Protein AF-A0A846AP17-F1 (afdb_monomer_lite)

Radius of gyration: 17.3 Å; chains: 1; bounding box: 32×33×46 Å

Secondary structure (DSSP, 8-state):
----SEEEEEEEEE-TTSPEEEEEEEEEEE-THHHHHHHHTS-------HHHHHHHGGG-SGGGGGG---PPP-PPP---HHHHHHHTPPPP-

Structure (mmCIF, N/CA/C/O backbone):
data_AF-A0A846AP17-F1
#
_entry.id   AF-A0A846AP17-F1
#
loop_
_atom_site.group_PDB
_atom_site.id
_atom_site.type_symbol
_atom_site.label_atom_id
_atom_site.label_alt_id
_atom_site.label_comp_id
_atom_site.label_asym_id
_atom_site.label_entity_id
_atom_site.label_seq_id
_atom_site.pdbx_PDB_ins_code
_atom_site.Cartn_x
_atom_site.Cartn_y
_atom_site.Cartn_z
_atom_site.occupancy
_atom_site.B_iso_or_equiv
_atom_site.auth_seq_id
_atom_site.auth_comp_id
_atom_site.auth_asym_id
_atom_site.auth_atom_id
_atom_site.pdbx_PDB_model_num
ATOM 1 N N . MET A 1 1 ? -4.059 12.104 26.294 1.00 46.19 1 MET A N 1
ATOM 2 C CA . MET A 1 1 ? -3.453 11.248 25.241 1.00 46.19 1 MET A CA 1
ATOM 3 C C . MET A 1 1 ? -4.545 10.461 24.529 1.00 46.19 1 MET A C 1
ATOM 5 O O . MET A 1 1 ? -5.272 9.737 25.199 1.00 46.19 1 MET A O 1
ATOM 9 N N . LYS A 1 2 ? -4.694 10.596 23.202 1.00 55.03 2 LYS A N 1
ATOM 10 C CA . LYS A 1 2 ? -5.670 9.797 22.436 1.00 55.03 2 LYS A CA 1
ATOM 11 C C . LYS A 1 2 ? -5.287 8.306 22.517 1.00 55.03 2 LYS A C 1
ATOM 13 O O . LYS A 1 2 ? -4.198 7.916 22.096 1.00 55.03 2 LYS A O 1
ATOM 18 N N . ARG A 1 3 ? -6.171 7.486 23.101 1.00 70.94 3 ARG A N 1
ATOM 19 C CA . ARG A 1 3 ? -5.986 6.056 23.439 1.00 70.94 3 ARG A CA 1
ATOM 20 C C . ARG A 1 3 ? -6.145 5.091 22.247 1.00 70.94 3 ARG A C 1
ATOM 22 O O . ARG A 1 3 ? -6.396 3.914 22.455 1.00 70.94 3 ARG A O 1
ATOM 29 N N . SER A 1 4 ? -6.011 5.555 21.005 1.00 84.88 4 SER A N 1
ATOM 30 C CA . SER A 1 4 ? -6.233 4.691 19.835 1.00 84.88 4 SER A CA 1
ATOM 31 C C . SER A 1 4 ? -5.110 3.657 19.663 1.00 84.88 4 SER A C 1
ATOM 33 O O . SER A 1 4 ? -3.926 3.987 19.816 1.00 84.88 4 SER A O 1
ATOM 35 N N . SER A 1 5 ? -5.470 2.417 19.328 1.00 92.00 5 SER A N 1
ATOM 36 C CA 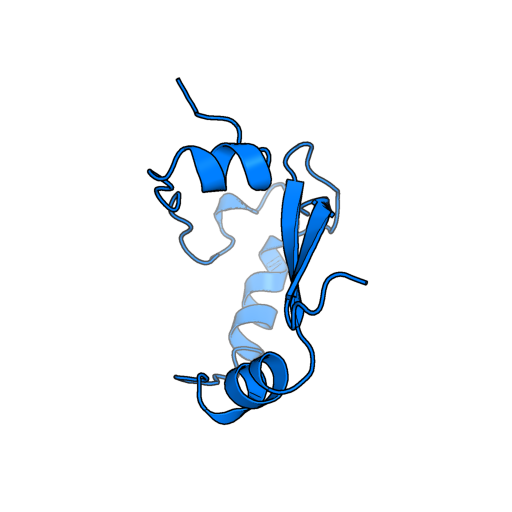. SER A 1 5 ? -4.553 1.354 18.885 1.00 92.00 5 SER A CA 1
ATOM 37 C C . SER A 1 5 ? -4.070 1.547 17.443 1.00 92.00 5 SER A C 1
ATOM 39 O O . SER A 1 5 ? -3.137 0.869 17.020 1.00 92.00 5 SER A O 1
ATOM 41 N N . VAL A 1 6 ? -4.661 2.498 16.717 1.00 93.19 6 VAL A N 1
ATOM 42 C CA . VAL A 1 6 ? -4.326 2.839 15.332 1.00 93.19 6 VAL A CA 1
ATOM 43 C C . VAL A 1 6 ? -3.893 4.299 15.245 1.00 93.19 6 VAL A C 1
ATOM 45 O O . VAL A 1 6 ? -4.535 5.188 15.815 1.00 93.19 6 VAL A O 1
ATOM 48 N N . ARG A 1 7 ? -2.798 4.547 14.527 1.00 93.06 7 ARG A N 1
ATOM 49 C CA . ARG A 1 7 ? -2.322 5.877 14.134 1.00 93.06 7 ARG A CA 1
ATOM 50 C C . ARG A 1 7 ? -2.385 5.999 12.619 1.00 93.06 7 ARG A C 1
ATOM 52 O O . ARG A 1 7 ? -2.000 5.065 11.930 1.00 93.06 7 ARG A O 1
ATOM 59 N N . VAL A 1 8 ? -2.829 7.150 12.136 1.00 93.44 8 VAL A N 1
ATOM 60 C CA . VAL A 1 8 ? -2.940 7.465 10.707 1.00 93.44 8 VAL A CA 1
ATOM 61 C C . VAL A 1 8 ? -1.867 8.488 10.356 1.00 93.44 8 VAL A C 1
ATOM 63 O O . VAL A 1 8 ? -1.688 9.451 11.105 1.00 93.44 8 VAL A O 1
ATOM 66 N N . GLN A 1 9 ? -1.157 8.272 9.251 1.00 93.31 9 GLN A N 1
ATOM 67 C CA . GLN A 1 9 ? -0.171 9.198 8.688 1.00 93.31 9 GLN A CA 1
ATOM 68 C C . GLN A 1 9 ? -0.323 9.258 7.164 1.00 93.31 9 GLN A C 1
ATOM 70 O O . GLN A 1 9 ? -0.806 8.303 6.562 1.00 93.31 9 GLN A O 1
ATOM 75 N N . TRP A 1 10 ? 0.076 10.377 6.558 1.00 94.12 10 TRP A N 1
ATOM 76 C CA . TRP A 1 10 ? 0.071 10.576 5.107 1.00 94.12 10 TRP A CA 1
ATOM 77 C C . TRP A 1 10 ? 1.499 10.574 4.569 1.00 94.12 10 TRP A C 1
ATOM 79 O O . TRP A 1 10 ? 2.194 11.595 4.615 1.00 94.12 10 TRP A O 1
ATOM 89 N N . ASP A 1 11 ? 1.908 9.439 4.018 1.00 93.75 11 ASP A N 1
ATOM 90 C CA . ASP A 1 11 ? 3.258 9.230 3.504 1.00 93.75 11 ASP A CA 1
ATOM 91 C C . ASP A 1 11 ? 3.303 9.378 1.975 1.00 93.75 11 ASP A C 1
ATOM 93 O O . ASP A 1 11 ? 2.263 9.304 1.311 1.00 93.75 11 ASP A O 1
ATOM 97 N N . PRO A 1 12 ? 4.480 9.666 1.388 1.00 93.44 12 PRO A N 1
ATOM 98 C CA . PRO A 1 12 ? 4.627 9.693 -0.061 1.00 93.44 12 PRO A CA 1
ATOM 99 C C . PRO A 1 12 ? 4.303 8.325 -0.659 1.00 93.44 12 PRO A C 1
ATOM 101 O O . PRO A 1 12 ? 4.738 7.300 -0.131 1.00 93.44 12 PRO A O 1
ATOM 104 N N . ASP A 1 13 ? 3.579 8.316 -1.772 1.00 92.81 13 ASP A N 1
ATOM 105 C CA . ASP A 1 13 ? 3.485 7.121 -2.602 1.00 92.81 13 ASP A CA 1
ATOM 106 C C . ASP A 1 13 ? 4.719 6.999 -3.503 1.00 92.81 13 ASP A C 1
ATOM 108 O O . ASP A 1 13 ? 5.384 8.005 -3.757 1.00 92.81 13 ASP A O 1
ATOM 112 N N . HIS A 1 14 ? 5.034 5.796 -3.981 1.00 91.69 14 HIS A N 1
ATOM 113 C CA . HIS A 1 14 ? 6.246 5.546 -4.758 1.00 91.69 14 HIS A CA 1
ATOM 114 C C . HIS A 1 14 ? 5.976 4.725 -6.019 1.00 91.69 14 HIS A C 1
ATOM 116 O O . HIS A 1 14 ? 5.156 3.809 -6.031 1.00 91.69 14 HIS A O 1
ATOM 122 N N . ASN A 1 15 ? 6.709 5.031 -7.085 1.00 90.12 15 ASN A N 1
ATOM 123 C CA . ASN A 1 15 ? 6.699 4.240 -8.311 1.00 90.12 15 ASN A CA 1
ATOM 124 C C . ASN A 1 15 ? 7.605 2.987 -8.187 1.00 90.12 15 ASN A C 1
ATOM 126 O O . ASN A 1 15 ? 8.334 2.849 -7.200 1.00 90.12 15 ASN A O 1
ATOM 130 N N . PRO A 1 16 ? 7.629 2.077 -9.183 1.00 88.44 16 PRO A N 1
ATOM 131 C CA . PRO A 1 16 ? 8.486 0.881 -9.157 1.00 88.44 16 PRO A CA 1
ATOM 132 C C . PRO A 1 16 ? 10.000 1.148 -9.032 1.00 88.44 16 PRO A C 1
ATOM 134 O O . PRO A 1 16 ? 10.770 0.245 -8.691 1.00 88.44 16 PRO A O 1
ATOM 137 N N . MET A 1 17 ? 10.448 2.378 -9.300 1.00 89.25 17 MET A N 1
ATOM 138 C CA . MET A 1 17 ? 11.836 2.817 -9.123 1.00 89.25 17 MET A CA 1
ATOM 139 C C . MET A 1 17 ? 12.109 3.412 -7.735 1.00 89.25 17 MET A C 1
ATOM 141 O O . MET A 1 17 ? 13.273 3.615 -7.391 1.00 89.25 17 MET A O 1
ATOM 145 N N . GLY A 1 18 ? 11.075 3.616 -6.915 1.00 89.06 18 GLY A N 1
ATOM 146 C CA . GLY A 1 18 ? 11.170 4.227 -5.591 1.00 89.06 18 GLY A CA 1
ATOM 147 C C . GLY A 1 18 ? 11.124 5.755 -5.614 1.00 89.06 18 GLY A C 1
ATOM 148 O O . GLY A 1 18 ? 11.458 6.388 -4.614 1.00 89.06 18 GLY A O 1
ATOM 149 N N . GLU A 1 19 ? 10.734 6.369 -6.731 1.00 92.62 19 GLU A N 1
ATOM 150 C CA . GLU A 1 19 ? 10.549 7.818 -6.812 1.00 92.62 19 GLU A CA 1
ATOM 151 C C . GLU A 1 19 ? 9.167 8.193 -6.282 1.00 92.62 19 GLU A C 1
ATOM 153 O O . GLU A 1 19 ? 8.198 7.457 -6.469 1.00 92.62 19 GLU A O 1
ATOM 158 N N . LYS A 1 20 ? 9.077 9.344 -5.614 1.00 94.50 20 LYS A N 1
ATOM 159 C CA . LYS A 1 20 ? 7.847 9.788 -4.956 1.00 94.50 20 LYS A CA 1
ATOM 160 C C . LYS A 1 20 ? 6.841 10.330 -5.966 1.00 94.50 20 LYS A C 1
ATOM 162 O O . LYS A 1 20 ? 7.205 11.138 -6.817 1.00 94.50 20 LYS A O 1
ATOM 167 N N . PHE A 1 21 ? 5.573 9.975 -5.804 1.00 90.62 21 PHE A N 1
ATOM 168 C CA . PHE A 1 21 ? 4.467 10.660 -6.467 1.00 90.62 21 PHE A CA 1
ATOM 169 C C . PHE A 1 21 ? 3.986 11.875 -5.661 1.00 90.62 21 PHE A C 1
ATOM 171 O O . PHE A 1 21 ? 4.206 11.973 -4.453 1.00 90.62 21 PHE A O 1
ATOM 178 N N . GLU A 1 22 ? 3.280 12.791 -6.334 1.00 89.75 22 GLU A N 1
ATOM 179 C CA . GLU A 1 22 ? 2.571 13.898 -5.674 1.00 89.75 22 GLU A CA 1
ATOM 180 C C . GLU A 1 22 ? 1.418 13.395 -4.799 1.00 89.75 22 GLU A C 1
ATOM 182 O O . GLU A 1 22 ? 1.164 13.934 -3.717 1.00 89.75 22 GLU A O 1
ATOM 187 N N . ARG A 1 23 ? 0.734 12.331 -5.249 1.00 90.06 23 ARG A N 1
ATOM 188 C CA . ARG A 1 23 ? -0.299 11.668 -4.453 1.00 90.06 23 ARG A CA 1
ATOM 189 C C . ARG A 1 23 ? 0.329 11.046 -3.207 1.00 90.06 23 ARG A C 1
ATOM 191 O O . ARG A 1 23 ? 1.435 10.508 -3.241 1.00 90.06 23 ARG A O 1
ATOM 198 N N . ARG A 1 24 ? -0.411 11.097 -2.106 1.00 91.75 24 ARG A N 1
ATOM 199 C CA . ARG A 1 24 ? -0.013 10.489 -0.836 1.00 91.75 24 ARG A CA 1
ATOM 200 C C . ARG A 1 24 ? -0.834 9.245 -0.560 1.00 91.75 24 ARG A C 1
ATOM 202 O O . ARG A 1 24 ? -1.935 9.093 -1.082 1.00 91.75 24 ARG A O 1
ATOM 209 N N . VAL A 1 25 ? -0.293 8.382 0.285 1.00 92.81 25 VAL A N 1
ATOM 210 C CA . VAL A 1 25 ? -0.942 7.162 0.765 1.00 92.81 25 VAL A CA 1
ATOM 211 C C . VAL A 1 25 ? -1.149 7.237 2.269 1.00 92.81 25 VAL A C 1
ATOM 213 O O . VAL A 1 25 ? -0.371 7.859 2.996 1.00 92.81 25 VAL A O 1
ATOM 216 N N . ILE A 1 26 ? -2.214 6.594 2.742 1.00 92.69 26 ILE A N 1
ATOM 217 C CA . ILE A 1 26 ? -2.457 6.443 4.174 1.00 92.69 26 ILE A CA 1
ATOM 218 C C . ILE A 1 26 ? -1.571 5.318 4.703 1.00 92.69 26 ILE A C 1
ATOM 220 O O . ILE A 1 26 ? -1.702 4.168 4.288 1.00 92.69 26 ILE A O 1
ATOM 224 N N . GLN A 1 27 ? -0.736 5.635 5.687 1.00 93.00 27 GLN A N 1
ATOM 225 C CA . GLN A 1 27 ? -0.004 4.656 6.476 1.00 93.00 27 GLN A CA 1
ATOM 226 C C . GLN A 1 27 ? -0.672 4.468 7.842 1.00 93.00 27 GLN A C 1
ATOM 228 O O . GLN A 1 27 ? -0.876 5.422 8.602 1.00 93.00 27 GLN A O 1
ATOM 233 N N . LEU A 1 28 ? -0.991 3.213 8.170 1.00 93.69 28 LEU A N 1
ATOM 234 C CA . LEU A 1 28 ? -1.589 2.831 9.448 1.00 93.69 28 LEU A CA 1
ATOM 235 C C . LEU A 1 28 ? -0.540 2.213 10.377 1.00 93.69 28 LEU A C 1
ATOM 237 O O . LEU A 1 28 ? -0.062 1.104 10.162 1.00 93.69 28 LEU A O 1
ATOM 241 N N . GLY A 1 29 ? -0.218 2.918 11.459 1.00 94.56 29 GLY A N 1
ATOM 242 C CA . GLY A 1 29 ? 0.570 2.372 12.560 1.00 94.56 29 GLY A CA 1
ATOM 243 C C . GLY A 1 29 ? -0.330 1.632 13.546 1.00 94.56 29 GLY A C 1
ATOM 244 O O . GLY A 1 29 ? -1.138 2.269 14.228 1.00 94.56 29 GLY A O 1
ATOM 245 N N . LEU A 1 30 ? -0.183 0.311 13.651 1.00 95.62 30 LEU A N 1
ATOM 246 C CA . LEU A 1 30 ? -0.977 -0.538 14.547 1.00 95.62 30 LEU A CA 1
ATOM 247 C C . LEU A 1 30 ? -0.206 -0.867 15.832 1.00 95.62 30 LEU A C 1
ATOM 249 O O . LEU A 1 30 ? 0.999 -1.106 15.807 1.00 95.62 30 LEU A O 1
ATOM 253 N N . ARG A 1 31 ? -0.902 -0.913 16.972 1.00 94.56 31 ARG A N 1
ATOM 254 C CA . ARG A 1 31 ? -0.338 -1.334 18.267 1.00 94.56 31 ARG A CA 1
ATOM 255 C C . ARG A 1 31 ? -1.357 -2.080 19.122 1.00 94.56 31 ARG A C 1
ATOM 257 O O . ARG A 1 31 ? -2.561 -1.982 18.905 1.00 94.56 31 ARG A O 1
ATOM 264 N N . GLY A 1 32 ? -0.872 -2.771 20.152 1.00 93.69 32 GLY A N 1
ATOM 265 C CA . GLY A 1 32 ? -1.727 -3.453 21.123 1.00 93.69 32 GLY A CA 1
ATOM 266 C C . GLY A 1 32 ? -2.529 -4.587 20.487 1.00 93.69 32 GLY A C 1
ATOM 267 O O . GLY A 1 32 ? -1.987 -5.381 19.724 1.00 93.69 32 GLY A O 1
ATOM 268 N N . GLU A 1 33 ? -3.814 -4.668 20.818 1.00 93.94 33 GLU A N 1
ATOM 269 C CA . GLU A 1 33 ? -4.701 -5.735 20.344 1.00 93.94 33 GLU A CA 1
ATOM 270 C C . GLU A 1 33 ? -4.904 -5.722 18.831 1.00 93.94 33 GLU A C 1
ATOM 272 O O . GLU A 1 33 ? -4.784 -6.763 18.201 1.00 93.94 33 GLU A O 1
ATOM 277 N N . THR A 1 34 ? -5.083 -4.546 18.224 1.00 95.31 34 THR A N 1
ATOM 278 C CA . THR A 1 34 ? -5.2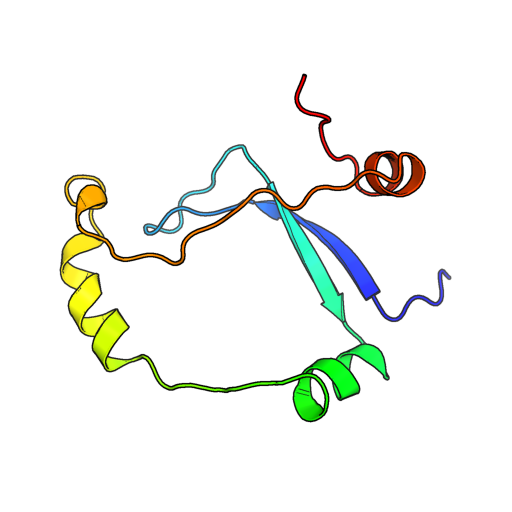51 -4.440 16.768 1.00 95.31 34 THR A CA 1
ATOM 279 C C . THR A 1 34 ? -4.051 -5.007 16.007 1.00 95.31 34 THR A C 1
ATOM 281 O O . THR A 1 34 ? -4.233 -5.674 14.996 1.00 95.31 34 THR A O 1
ATOM 284 N N . LEU A 1 35 ? -2.825 -4.801 16.507 1.00 95.69 35 LEU A N 1
ATOM 285 C CA . LEU A 1 35 ? -1.624 -5.393 15.908 1.00 95.69 35 LEU A CA 1
ATOM 286 C C . LEU A 1 35 ? -1.595 -6.920 16.066 1.00 95.69 35 LEU A C 1
ATOM 288 O O . LEU A 1 35 ? -1.214 -7.622 15.132 1.00 95.69 35 LEU A O 1
ATOM 292 N N . ARG A 1 36 ? -1.993 -7.443 17.233 1.00 95.56 36 ARG A N 1
ATOM 293 C CA . ARG A 1 36 ? -2.070 -8.895 17.458 1.00 95.56 36 ARG A CA 1
ATOM 294 C C . ARG A 1 36 ? -3.070 -9.543 16.507 1.00 95.56 36 ARG A C 1
ATOM 296 O O . ARG A 1 36 ? -2.688 -10.479 15.817 1.00 95.56 36 ARG A O 1
ATOM 303 N N . ASN A 1 37 ? -4.274 -8.988 16.402 1.00 95.81 37 ASN A N 1
ATOM 304 C CA . ASN A 1 37 ? -5.305 -9.526 15.519 1.00 95.81 37 ASN A CA 1
ATOM 305 C C . ASN A 1 37 ? -4.863 -9.430 14.052 1.00 95.81 37 ASN A C 1
ATOM 307 O O . ASN A 1 37 ? -4.931 -10.419 13.333 1.00 95.81 37 ASN A O 1
ATOM 311 N N . TYR A 1 38 ? -4.308 -8.287 13.625 1.00 95.19 38 TYR A N 1
ATOM 312 C CA . TYR A 1 38 ? -3.784 -8.122 12.263 1.00 95.19 38 TYR A CA 1
ATOM 313 C C . TYR A 1 38 ? -2.695 -9.146 11.913 1.00 95.19 38 TYR A C 1
ATOM 315 O O . TYR A 1 38 ? -2.671 -9.666 10.805 1.00 95.19 38 TYR A O 1
ATOM 323 N N . SER A 1 39 ? -1.797 -9.447 12.854 1.00 94.69 39 SER A N 1
ATOM 324 C CA . SER A 1 39 ? -0.658 -10.346 12.617 1.00 94.69 39 SER A CA 1
ATOM 325 C C . SER A 1 39 ? -0.965 -11.833 12.797 1.00 94.69 39 SER A C 1
ATOM 327 O O . SER A 1 39 ? -0.095 -12.656 12.512 1.00 94.69 39 SER A O 1
ATOM 329 N N . ARG A 1 40 ? -2.152 -12.194 13.298 1.00 94.56 40 ARG A N 1
ATOM 330 C CA . ARG A 1 40 ? -2.496 -13.585 13.632 1.00 94.56 40 ARG A CA 1
ATOM 331 C C . ARG A 1 40 ? -3.861 -13.994 13.108 1.00 94.56 40 ARG A C 1
ATOM 333 O O . ARG A 1 40 ? -3.954 -14.943 12.343 1.00 94.56 40 ARG A O 1
ATOM 340 N N . ASP A 1 41 ? -4.893 -13.260 13.502 1.00 96.31 41 ASP A N 1
ATOM 341 C CA . ASP A 1 41 ? -6.283 -13.703 13.374 1.00 96.31 41 ASP A CA 1
ATOM 342 C C . ASP A 1 41 ? -6.959 -13.185 12.098 1.00 96.31 41 ASP A C 1
ATOM 344 O O . ASP A 1 41 ? -7.910 -13.785 11.608 1.00 96.31 41 ASP A O 1
ATOM 348 N N . TRP A 1 42 ? -6.491 -12.060 11.550 1.00 96.75 42 TRP A N 1
ATOM 349 C CA . TRP A 1 42 ? -7.070 -11.436 10.351 1.00 96.75 42 TRP A CA 1
ATOM 350 C C . TRP A 1 42 ? -6.370 -11.837 9.049 1.00 96.75 42 TRP A C 1
ATOM 352 O O . TRP A 1 42 ? -6.815 -11.450 7.968 1.00 96.75 42 TRP A O 1
ATOM 362 N N . ILE A 1 43 ? -5.274 -12.595 9.125 1.00 95.25 43 ILE A N 1
ATOM 363 C CA . ILE A 1 43 ? -4.550 -13.063 7.942 1.00 95.25 43 ILE A CA 1
ATOM 364 C C . ILE A 1 43 ? -5.374 -14.157 7.260 1.00 95.25 43 ILE A C 1
ATOM 366 O O . ILE A 1 43 ? -5.579 -15.228 7.819 1.00 95.25 43 ILE A O 1
ATOM 370 N N . VAL A 1 44 ? -5.804 -13.903 6.023 1.00 96.88 44 VAL A N 1
ATOM 371 C CA . VAL A 1 44 ? -6.566 -14.880 5.225 1.00 96.88 44 VAL A CA 1
ATOM 372 C C . VAL A 1 44 ? -5.643 -15.870 4.505 1.00 96.88 44 VAL A C 1
ATOM 374 O O . VAL A 1 44 ? -5.925 -17.064 4.459 1.00 96.88 44 VAL A O 1
ATOM 377 N N . LYS A 1 45 ? -4.537 -15.388 3.926 1.00 95.31 45 LYS A N 1
ATOM 378 C CA . LYS A 1 45 ? -3.555 -16.197 3.187 1.00 95.31 45 LYS A CA 1
ATOM 379 C C . LYS A 1 45 ? -2.200 -15.490 3.181 1.00 95.31 45 LYS A C 1
ATOM 381 O O . LYS A 1 45 ? -2.145 -14.269 3.056 1.00 95.31 45 LYS A O 1
ATOM 386 N N . ILE A 1 46 ? -1.120 -16.264 3.260 1.00 94.94 46 ILE A N 1
ATOM 387 C CA . ILE A 1 46 ? 0.243 -15.821 2.939 1.00 94.94 46 ILE A CA 1
ATOM 388 C C . ILE A 1 46 ? 0.740 -16.694 1.794 1.00 94.94 46 ILE A C 1
ATOM 390 O O . ILE A 1 46 ? 0.595 -17.914 1.830 1.00 94.94 46 ILE A O 1
ATOM 394 N N . GLU A 1 47 ? 1.316 -16.068 0.777 1.00 96.38 47 GLU A N 1
ATOM 395 C CA . GLU A 1 47 ? 1.845 -16.751 -0.396 1.00 96.38 47 GLU A CA 1
ATOM 396 C C . GLU A 1 47 ? 3.238 -16.223 -0.717 1.00 96.38 47 GLU A C 1
ATOM 398 O O . GLU A 1 47 ? 3.481 -15.015 -0.691 1.00 96.38 47 GLU A O 1
ATOM 403 N N . ASN A 1 48 ? 4.162 -17.139 -1.004 1.00 97.25 48 ASN A N 1
ATOM 404 C CA . ASN A 1 48 ? 5.488 -16.772 -1.468 1.00 97.25 48 ASN A CA 1
ATOM 405 C C . ASN A 1 48 ? 5.436 -16.510 -2.978 1.00 97.25 48 ASN A C 1
ATOM 407 O O . ASN A 1 48 ? 5.279 -17.437 -3.766 1.00 97.25 48 ASN A O 1
ATOM 411 N N . ILE A 1 49 ? 5.601 -15.247 -3.364 1.00 95.81 49 ILE A N 1
ATOM 412 C CA . ILE A 1 49 ? 5.626 -14.802 -4.764 1.00 95.81 49 ILE A CA 1
ATOM 413 C C . ILE A 1 49 ? 7.037 -14.413 -5.235 1.00 95.81 49 ILE A C 1
ATOM 415 O O . ILE A 1 49 ? 7.185 -13.679 -6.210 1.00 95.81 49 ILE A O 1
ATOM 419 N N . THR A 1 50 ? 8.095 -14.856 -4.546 1.00 96.94 50 THR A N 1
ATOM 420 C CA . THR A 1 50 ? 9.481 -14.474 -4.860 1.00 96.94 50 THR A CA 1
ATOM 421 C C . THR A 1 50 ? 9.858 -14.783 -6.309 1.00 96.94 50 THR A C 1
ATOM 423 O O . THR A 1 50 ? 10.456 -13.930 -6.963 1.00 96.94 50 THR A O 1
ATOM 426 N N . GLU A 1 51 ? 9.492 -15.954 -6.833 1.00 97.75 51 GLU A N 1
ATOM 427 C CA . GLU A 1 51 ? 9.780 -16.325 -8.226 1.00 97.75 51 GLU A CA 1
ATOM 428 C C . GLU A 1 51 ? 9.084 -15.388 -9.220 1.00 97.75 51 GLU A C 1
ATOM 430 O O . GLU A 1 51 ? 9.717 -14.894 -10.152 1.00 97.75 51 GLU A O 1
ATOM 435 N N . PHE A 1 52 ? 7.814 -15.058 -8.969 1.00 96.25 52 PHE A N 1
ATOM 436 C CA . PHE A 1 52 ? 7.068 -14.088 -9.768 1.00 96.25 52 PHE A CA 1
ATOM 437 C C . PHE A 1 52 ? 7.754 -12.714 -9.765 1.00 96.25 52 PHE A C 1
ATOM 439 O O . PHE A 1 52 ? 7.996 -12.142 -10.825 1.00 96.25 52 PHE A O 1
ATOM 446 N N . VAL A 1 53 ? 8.153 -12.199 -8.598 1.00 93.88 53 VAL A N 1
ATOM 447 C CA . VAL A 1 53 ? 8.837 -10.895 -8.499 1.00 93.88 53 VAL A CA 1
ATOM 448 C C . VAL A 1 53 ? 10.174 -10.900 -9.248 1.00 93.88 53 VAL A C 1
ATOM 450 O O . VAL A 1 53 ? 10.505 -9.922 -9.921 1.00 93.88 53 VAL A O 1
ATOM 453 N N . GLN A 1 54 ? 10.937 -11.997 -9.182 1.00 95.31 54 GLN A N 1
ATOM 454 C CA . GLN A 1 54 ? 12.179 -12.132 -9.950 1.00 95.31 54 GLN A CA 1
ATOM 455 C C . GLN A 1 54 ? 11.924 -12.074 -11.459 1.00 95.31 54 GLN A C 1
ATOM 457 O O . GLN A 1 54 ? 12.661 -11.382 -12.163 1.00 95.31 54 GLN A O 1
ATOM 462 N N . GLN A 1 55 ? 10.866 -12.731 -11.944 1.00 96.19 55 GLN A N 1
ATOM 463 C CA . GLN A 1 55 ? 10.462 -12.673 -13.352 1.00 96.19 55 GLN A CA 1
ATOM 464 C C . GLN A 1 55 ? 10.061 -11.252 -13.771 1.00 96.19 55 GLN A C 1
ATOM 466 O O . GLN A 1 55 ? 10.460 -10.802 -14.840 1.00 96.19 55 GLN A O 1
ATOM 471 N N . GLN A 1 56 ? 9.335 -10.513 -12.924 1.00 95.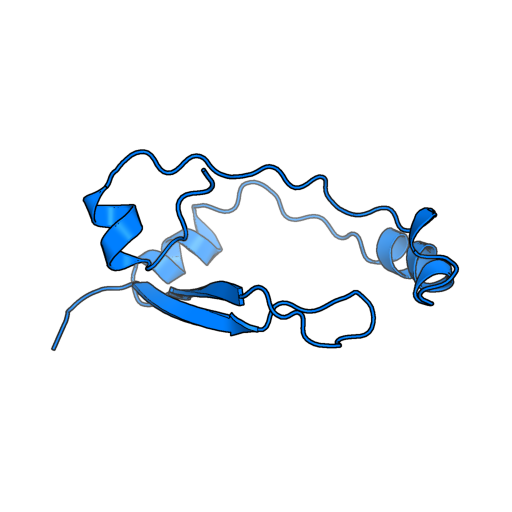12 56 GLN A N 1
ATOM 472 C CA . GLN A 1 56 ? 8.905 -9.140 -13.229 1.00 95.12 56 GLN A CA 1
ATOM 473 C C . GLN A 1 56 ? 10.057 -8.122 -13.238 1.00 95.12 56 GLN A C 1
ATOM 475 O O . GLN A 1 56 ? 9.948 -7.066 -13.862 1.00 95.12 56 GLN A O 1
ATOM 480 N N . ARG A 1 57 ? 11.185 -8.419 -12.576 1.00 92.12 57 ARG A N 1
ATOM 481 C CA . ARG A 1 57 ? 12.315 -7.486 -12.410 1.00 92.12 57 ARG A CA 1
ATOM 482 C C . ARG A 1 57 ? 12.851 -6.925 -13.733 1.00 92.12 57 ARG A C 1
ATOM 484 O O . ARG A 1 57 ? 13.348 -5.800 -13.750 1.00 92.12 57 ARG A O 1
ATOM 491 N N . ILE A 1 58 ? 12.739 -7.670 -14.835 1.00 93.88 58 ILE A N 1
ATOM 492 C CA . ILE A 1 58 ? 13.196 -7.241 -16.170 1.00 93.88 58 ILE A CA 1
ATOM 493 C C . ILE A 1 58 ? 12.419 -6.037 -16.733 1.00 93.88 58 ILE A C 1
ATOM 495 O O . ILE A 1 58 ? 12.920 -5.357 -17.634 1.00 93.88 58 ILE A O 1
ATOM 499 N N . TYR A 1 59 ? 11.229 -5.762 -16.193 1.00 94.31 59 TYR A N 1
ATOM 500 C CA . TYR A 1 59 ? 10.341 -4.671 -16.598 1.00 94.31 59 TYR A CA 1
ATOM 501 C C . TYR A 1 59 ? 10.415 -3.455 -15.661 1.00 94.31 59 TYR A C 1
ATOM 503 O O . TYR A 1 59 ? 9.598 -2.550 -15.760 1.00 94.31 59 TYR A O 1
ATOM 511 N N . ARG A 1 60 ? 11.389 -3.407 -14.738 1.00 88.44 60 ARG A N 1
ATOM 512 C CA . ARG A 1 60 ? 11.527 -2.328 -13.741 1.00 88.44 60 ARG A CA 1
ATOM 513 C C . ARG A 1 60 ? 11.738 -0.935 -14.350 1.00 88.44 60 ARG A C 1
ATOM 515 O O . ARG A 1 60 ? 11.395 0.056 -13.712 1.00 88.44 60 ARG A O 1
ATOM 522 N N . GLU A 1 61 ? 12.309 -0.849 -15.547 1.00 91.38 61 GLU A N 1
ATOM 523 C CA . GLU A 1 61 ? 12.576 0.431 -16.208 1.00 91.38 61 GLU A CA 1
ATOM 524 C C . GLU A 1 61 ? 11.280 1.100 -16.699 1.00 91.38 61 GLU A C 1
ATOM 526 O O . GLU A 1 61 ? 10.423 0.396 -17.237 1.00 91.38 61 GLU A O 1
ATOM 531 N N . PRO A 1 62 ? 11.140 2.439 -16.600 1.00 92.31 62 PRO A N 1
ATOM 532 C CA . PRO A 1 62 ? 9.917 3.151 -16.989 1.00 92.31 62 PRO A CA 1
ATOM 533 C C . PRO A 1 62 ? 9.403 2.835 -18.395 1.00 92.31 62 PRO A C 1
ATOM 535 O O . PRO A 1 62 ? 8.199 2.731 -18.612 1.00 92.31 62 PRO A O 1
ATOM 538 N N . SER A 1 63 ? 10.311 2.612 -19.348 1.00 94.69 63 SER A N 1
ATOM 539 C CA . SER A 1 63 ? 9.970 2.256 -20.731 1.00 94.69 63 SER A CA 1
ATOM 540 C C . SER A 1 63 ? 9.316 0.880 -20.891 1.00 94.69 63 SER A C 1
ATOM 542 O O . SER A 1 63 ? 8.808 0.584 -21.967 1.00 94.69 63 SER A O 1
ATOM 544 N N . LYS A 1 64 ? 9.330 0.042 -19.849 1.00 94.69 64 LYS A N 1
ATOM 545 C CA . LYS A 1 64 ? 8.797 -1.328 -19.838 1.00 94.69 64 LYS A CA 1
ATOM 546 C C . LYS A 1 64 ? 7.667 -1.531 -18.830 1.00 94.69 64 LYS A C 1
ATOM 548 O O . LYS A 1 64 ? 7.178 -2.645 -18.680 1.00 94.69 64 LYS A O 1
ATOM 553 N N . TRP A 1 65 ? 7.228 -0.481 -18.134 1.00 93.06 65 TRP A N 1
ATOM 554 C CA . TRP A 1 65 ? 6.188 -0.606 -17.107 1.00 93.06 65 TRP A CA 1
ATOM 555 C C . TRP A 1 65 ? 4.842 -1.097 -17.638 1.00 93.06 65 TRP A C 1
ATOM 557 O O . TRP A 1 65 ? 4.062 -1.640 -16.867 1.00 93.06 65 TRP A O 1
ATOM 567 N N . THR A 1 66 ? 4.565 -0.953 -18.935 1.00 94.06 66 THR A N 1
ATOM 568 C CA . THR A 1 66 ? 3.365 -1.527 -19.562 1.00 94.06 66 THR A CA 1
ATOM 569 C C . THR A 1 66 ? 3.317 -3.050 -19.474 1.00 94.06 66 THR A C 1
ATOM 571 O O . THR A 1 66 ? 2.229 -3.618 -19.507 1.00 94.06 66 THR A O 1
ATOM 574 N N . ASP A 1 67 ? 4.477 -3.693 -19.331 1.00 95.31 67 ASP A N 1
ATOM 575 C CA . ASP A 1 67 ? 4.613 -5.144 -19.211 1.00 95.31 67 ASP A CA 1
ATOM 576 C C . ASP A 1 67 ? 4.705 -5.600 -17.742 1.00 95.31 67 ASP A C 1
ATOM 578 O O . ASP A 1 67 ? 4.682 -6.802 -17.468 1.00 95.31 67 ASP A O 1
ATOM 582 N N . LEU A 1 68 ? 4.800 -4.664 -16.780 1.00 94.31 68 LEU A N 1
ATOM 583 C CA . LEU A 1 68 ? 4.759 -4.995 -15.355 1.00 94.31 68 LEU A CA 1
ATOM 584 C C . LEU A 1 68 ? 3.363 -5.481 -14.978 1.00 94.31 68 LEU A C 1
ATOM 586 O O . LEU A 1 68 ? 2.379 -4.744 -15.051 1.00 94.31 68 LEU A O 1
ATOM 590 N N . ILE A 1 69 ? 3.296 -6.703 -14.465 1.00 94.50 69 ILE A N 1
ATOM 591 C CA . ILE A 1 69 ? 2.071 -7.231 -13.879 1.00 94.50 69 ILE A CA 1
ATOM 592 C C . ILE A 1 69 ? 1.993 -6.755 -12.428 1.00 94.50 69 ILE A C 1
ATOM 594 O O . ILE A 1 69 ? 2.724 -7.234 -11.558 1.00 94.50 69 ILE A O 1
ATOM 598 N N . THR A 1 70 ? 1.090 -5.815 -12.161 1.00 90.25 70 THR A N 1
ATOM 599 C CA . THR A 1 70 ? 0.805 -5.295 -10.818 1.00 90.25 70 THR A CA 1
ATOM 600 C C . THR A 1 70 ? -0.604 -5.680 -10.359 1.00 90.25 70 THR A C 1
ATOM 602 O O . THR A 1 70 ? -1.463 -6.029 -11.176 1.00 90.25 70 THR A O 1
ATOM 605 N N . PRO A 1 71 ? -0.879 -5.642 -9.043 1.00 89.38 71 PRO A N 1
ATOM 606 C CA . PRO A 1 71 ? -2.238 -5.788 -8.545 1.00 89.38 71 PRO A CA 1
ATOM 607 C C . PRO A 1 71 ? -3.166 -4.725 -9.143 1.00 89.38 71 PRO A C 1
ATOM 609 O O . PRO A 1 71 ? -2.820 -3.548 -9.217 1.00 89.38 71 PRO A O 1
ATOM 612 N N . LYS A 1 72 ? -4.380 -5.130 -9.527 1.00 91.31 72 LYS A N 1
ATOM 613 C CA . LYS A 1 72 ? -5.417 -4.185 -9.945 1.00 91.31 72 LYS A CA 1
ATOM 614 C C . LYS A 1 72 ? -5.913 -3.399 -8.731 1.00 91.31 72 LYS A C 1
ATOM 616 O O . LYS A 1 72 ? -6.529 -3.968 -7.831 1.00 91.31 72 LYS A O 1
ATOM 621 N N . GLU A 1 73 ? -5.702 -2.090 -8.743 1.00 90.00 73 GLU A N 1
ATOM 622 C CA . GLU A 1 73 ? -6.231 -1.175 -7.732 1.00 90.00 73 GLU A CA 1
ATOM 623 C C . GLU A 1 73 ? -7.618 -0.660 -8.136 1.00 90.00 73 GLU A C 1
ATOM 625 O O . GLU A 1 73 ? -7.883 -0.388 -9.307 1.00 90.00 73 GLU A O 1
ATOM 630 N N . ASN A 1 74 ? -8.511 -0.506 -7.159 1.00 90.81 74 ASN A N 1
ATOM 631 C CA . ASN A 1 74 ? -9.796 0.167 -7.337 1.00 90.81 74 ASN A CA 1
ATOM 632 C C . ASN A 1 74 ? -9.931 1.251 -6.265 1.00 90.81 74 ASN A C 1
ATOM 634 O O . ASN A 1 74 ? -9.442 1.087 -5.146 1.00 90.81 74 ASN A O 1
ATOM 638 N N . VAL A 1 75 ? -10.614 2.348 -6.595 1.00 89.56 75 VAL A N 1
ATOM 639 C CA . VAL A 1 75 ? -10.911 3.402 -5.618 1.00 89.56 75 VAL A CA 1
ATOM 640 C C . VAL A 1 75 ? -11.840 2.832 -4.548 1.00 89.56 75 VAL A C 1
ATOM 642 O O . VAL A 1 75 ? -12.893 2.286 -4.869 1.00 89.56 75 VAL A O 1
ATOM 645 N N . TYR A 1 76 ? -11.452 2.966 -3.280 1.00 88.62 76 TYR A N 1
ATOM 646 C CA . TYR A 1 76 ? -12.308 2.604 -2.156 1.00 88.62 76 TYR A CA 1
ATOM 647 C C . TYR A 1 76 ? -13.333 3.727 -1.910 1.00 88.62 76 TYR A C 1
ATOM 649 O O . TYR A 1 76 ? -12.917 4.846 -1.594 1.00 88.62 76 TYR A O 1
ATOM 657 N N . PRO A 1 77 ? -14.648 3.476 -2.065 1.00 90.50 77 PRO A N 1
ATOM 658 C CA . PRO A 1 77 ? -15.659 4.506 -1.872 1.00 90.50 77 PRO A CA 1
ATOM 659 C C . PRO A 1 77 ? -15.796 4.828 -0.381 1.00 90.50 77 PRO A C 1
ATOM 661 O O . PRO A 1 77 ? -16.157 3.975 0.430 1.00 90.50 77 PRO A O 1
ATOM 664 N N . VAL A 1 78 ? -15.501 6.073 -0.009 1.00 91.44 78 VAL A N 1
ATOM 665 C CA . VAL A 1 78 ? -15.713 6.577 1.352 1.00 91.44 78 VAL A CA 1
ATOM 666 C C . VAL A 1 78 ? -16.882 7.546 1.317 1.00 91.44 78 VAL A C 1
ATOM 668 O O . VAL A 1 78 ? -16.732 8.682 0.889 1.00 91.44 78 VAL A O 1
ATOM 671 N N . GLU A 1 79 ? -18.047 7.096 1.771 1.00 93.00 79 GLU A N 1
ATOM 672 C CA . GLU A 1 79 ? -19.278 7.902 1.748 1.00 93.00 79 GLU A CA 1
ATOM 673 C C . GLU A 1 79 ? -19.463 8.737 3.021 1.00 93.00 79 GLU A C 1
ATOM 675 O O . GLU A 1 79 ? -20.160 9.750 3.035 1.00 93.00 79 GLU A O 1
ATOM 680 N N . ASN A 1 80 ? -18.831 8.326 4.122 1.00 94.81 80 ASN A N 1
ATOM 681 C CA . ASN A 1 80 ? -18.968 9.013 5.397 1.00 94.81 80 ASN A CA 1
ATOM 682 C C . ASN A 1 80 ? -18.178 10.333 5.382 1.00 94.81 80 ASN A C 1
ATOM 684 O O . ASN A 1 80 ? -16.945 10.337 5.444 1.00 94.81 80 ASN A O 1
ATOM 688 N N . SER A 1 81 ? -18.903 11.451 5.360 1.00 92.75 81 SER A N 1
ATOM 689 C CA . SER A 1 81 ? -18.345 12.807 5.309 1.00 92.75 81 SER A CA 1
ATOM 690 C C . SER A 1 81 ? -17.428 13.141 6.490 1.00 92.75 81 SER A C 1
ATOM 692 O O . SER A 1 81 ? -16.428 13.838 6.320 1.00 92.75 81 SER A O 1
ATOM 694 N N . GLU A 1 82 ? -17.706 12.604 7.679 1.00 94.44 82 GLU A N 1
ATOM 695 C CA . GLU A 1 82 ? -16.848 12.788 8.849 1.00 94.44 82 GLU A CA 1
ATOM 696 C C . GLU A 1 82 ? -15.505 12.064 8.667 1.00 94.44 82 GLU A C 1
ATOM 698 O O . GLU A 1 82 ? -14.456 12.603 9.026 1.00 94.44 82 GLU A O 1
ATOM 703 N N . ILE A 1 83 ? -15.513 10.862 8.081 1.00 92.25 83 ILE A N 1
ATOM 704 C CA . ILE A 1 83 ? -14.288 10.114 7.763 1.00 92.25 83 ILE A CA 1
ATOM 705 C C . ILE A 1 83 ? -13.492 10.836 6.675 1.00 92.25 83 ILE A C 1
ATOM 707 O O . ILE A 1 83 ? -12.286 11.010 6.842 1.00 92.25 83 ILE A O 1
ATOM 711 N N . ILE A 1 84 ? -14.153 11.300 5.610 1.00 93.25 84 ILE A N 1
ATOM 712 C CA . ILE A 1 84 ? -13.529 12.091 4.537 1.00 93.25 84 ILE A CA 1
ATOM 713 C C . ILE A 1 84 ? -12.802 13.300 5.128 1.00 93.25 84 ILE A C 1
ATOM 715 O O . ILE A 1 84 ? -11.610 13.483 4.883 1.00 93.25 84 ILE A O 1
ATOM 719 N N . HIS A 1 85 ? -13.491 14.075 5.970 1.00 92.12 85 HIS A N 1
ATOM 720 C CA . HIS A 1 85 ? -12.919 15.257 6.605 1.00 92.12 85 HIS A CA 1
ATOM 721 C C . HIS A 1 85 ? -11.763 14.907 7.554 1.00 92.12 85 HIS A C 1
ATOM 723 O O . HIS A 1 85 ? -10.704 15.528 7.492 1.00 92.12 85 HIS A O 1
ATOM 729 N N . LYS A 1 86 ? -11.920 13.883 8.406 1.00 90.94 86 LYS A N 1
ATOM 730 C CA . LYS A 1 86 ? -10.872 13.447 9.350 1.00 90.94 86 LYS A CA 1
ATOM 731 C C . LYS A 1 86 ? -9.617 12.936 8.653 1.00 90.94 86 LYS A C 1
ATOM 733 O O . LYS A 1 86 ? -8.521 13.124 9.177 1.00 90.94 86 LYS A O 1
ATOM 738 N N . LEU A 1 87 ? -9.779 12.245 7.529 1.00 91.50 87 LEU A N 1
ATOM 739 C CA . LEU A 1 87 ? -8.667 11.720 6.748 1.00 91.50 87 LEU A CA 1
ATOM 740 C C . LEU A 1 87 ? -8.111 12.760 5.772 1.00 91.50 87 LEU A C 1
ATOM 742 O O . LEU A 1 87 ? -7.001 12.571 5.300 1.00 91.50 87 LEU A O 1
ATOM 746 N N . GLY A 1 88 ? -8.816 13.861 5.500 1.00 90.94 88 GLY A N 1
ATOM 747 C CA . GLY A 1 88 ? -8.395 14.844 4.501 1.00 90.94 88 GLY A CA 1
ATOM 748 C C . GLY A 1 88 ? -8.417 14.272 3.083 1.00 90.94 88 GLY A C 1
ATOM 749 O O . GLY A 1 88 ? -7.559 14.612 2.272 1.00 90.94 88 GLY A O 1
ATOM 750 N N . LEU A 1 89 ? -9.358 13.365 2.799 1.00 89.94 89 LEU A N 1
ATOM 751 C CA . LEU A 1 89 ? -9.531 12.820 1.456 1.00 89.94 89 LEU A CA 1
ATOM 752 C C . LEU A 1 89 ? -10.064 13.923 0.542 1.00 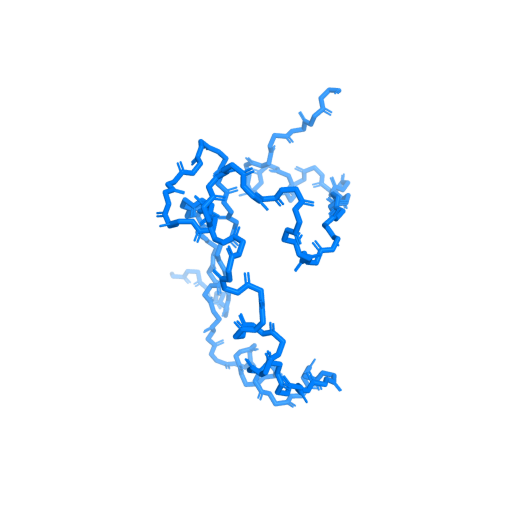89.94 89 LEU A C 1
ATOM 754 O O . LEU A 1 89 ? -11.039 14.595 0.883 1.00 89.94 89 LEU A O 1
ATOM 758 N N . SER A 1 90 ? -9.450 14.094 -0.626 1.00 78.44 90 SER A N 1
ATOM 759 C CA . SER A 1 90 ? -10.068 14.876 -1.687 1.00 78.44 90 SER A CA 1
ATOM 760 C C . SER A 1 90 ? -11.284 14.108 -2.198 1.00 78.44 90 SER A C 1
ATOM 762 O O . SER A 1 90 ? -11.180 12.964 -2.644 1.00 78.44 90 SER A O 1
ATOM 764 N N . ILE A 1 91 ? -12.454 14.733 -2.105 1.00 62.38 91 ILE A N 1
ATOM 765 C CA . ILE A 1 91 ? -13.626 14.275 -2.844 1.00 62.38 91 ILE A CA 1
ATOM 766 C C . ILE A 1 91 ? -13.287 14.556 -4.308 1.00 62.38 91 ILE A C 1
ATOM 768 O O . ILE A 1 91 ? -12.956 15.689 -4.651 1.00 62.38 91 ILE A O 1
ATOM 772 N N . ARG A 1 92 ? -13.243 13.517 -5.146 1.00 54.56 92 ARG A N 1
ATOM 773 C CA . ARG A 1 92 ? -13.202 13.740 -6.592 1.00 54.56 92 ARG A CA 1
ATOM 774 C C . ARG A 1 92 ? -14.576 14.273 -6.987 1.00 54.56 92 ARG A C 1
ATOM 776 O O . ARG A 1 92 ? -15.563 13.608 -6.672 1.00 54.56 92 ARG A O 1
ATOM 783 N N . ASP A 1 93 ? -14.599 15.451 -7.602 1.00 39.06 93 ASP A N 1
ATOM 784 C CA . ASP A 1 93 ? -15.753 15.935 -8.368 1.00 39.06 93 ASP A CA 1
ATOM 785 C C . ASP A 1 93 ? -16.102 14.950 -9.499 1.00 39.06 93 ASP A C 1
ATOM 787 O O . ASP A 1 93 ? -15.160 14.336 -10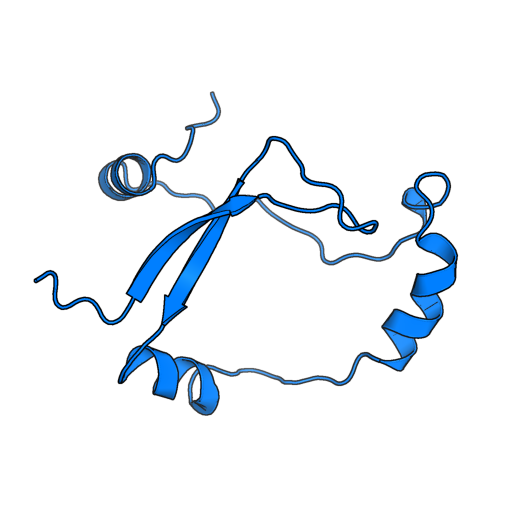.066 1.00 39.06 93 ASP A O 1
#

pLDDT: mean 90.51, std 10.16, range [39.06, 97.75]

Foldseek 3Di:
DPPDQKDWDWAFDADLVRDGDPHTDIDIDGHDPRVVCVVPVPDPDDDDCPVVVVVQVVQSDPVRCVVRDDDDDDDDDDPDPVVCVVNVPDDDD

Sequence (93 aa):
MKRSSVRVQWDPDHNPMGEKFERRVIQLGLRGETLRNYSRDWIVKIENITEFVQQQRIYREPSKWTDLITPKENVYPVENSEIIHKLGLSIRD

=== Feature glossary ===
Legend for the data blocks above and below:

— What the protein is —

The amino-acid sequence is the protein's primary structure: the linear order of residues from the N-terminus to the C-terminus, written in one-letter code. Everything else here — the 3D coordinates, the secondary structure, the domain annotations — is ultimately a consequence of this string.

Functional annotations link the protein to curated databases. InterPro entries identify conserved domains and families by matching the sequence against member-database signatures (Pfam, PROSITE, CDD, …). Gene Ontology (GO) terms describe molecular function, biological process, and cellular component in a controlled vocabulary. CATH places the structure in a hierarchical 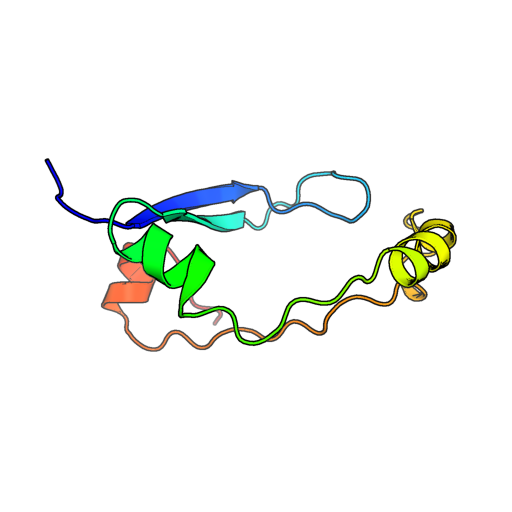fold classification (Class/Architecture/Topology/Homologous-superfamily). The organism is the source species.

— Where its atoms are —

Atomic coordinates in PDBx/mmCIF format — the same representation the Protein Data Bank distributes. Each line of the _atom_site loop places one backbone atom in Cartesian space (units: ångströms, origin: arbitrary).

The six renders are orthographic views along the three Cartesian axes in both directions. Representation (cartoon, sticks, or surface) and color scheme (sequence-rainbow or by-chain) vary across proteins so the training set covers all the common visualization conventions.

— Local backbone conformation —

Eight-state secondary structure (DSSP): H is the canonical α-helix, G the tighter 3₁₀-helix, I the wider π-helix; E/B are β-structure, T and S are turns and bends, and '-' is everything else. DSSP derives these from the pattern of main-chain N–H···O=C hydrogen bonds, not from the sequence.

Three-state secondary structure (P-SEA) collapses the eight DSSP classes into helix (a), strand (b), and coil (c). P-SEA assigns these from Cα geometry alone — distances and angles — without requiring backbone oxygens, so it works on any Cα trace.

φ (phi) and ψ (psi) are the two rotatable backbone dihedrals per residue: φ is the C(i-1)–N–Cα–C torsion, ψ is the N–Cα–C–N(i+1) torsion, both in degrees on (−180°, 180°]. α-helical residues cluster near (−60°, −45°); β-strand residues near (−120°, +130°). A Ramachandran plot is simply a scatter of (φ, ψ) for every residue.

— Global shape and packing —

The geometric summary reports three shape descriptors. Rg (radius of gyration) measures how spread out the Cα atoms are about their centre of mass; compact globular proteins have small Rg, elongated or unfolded ones large. Cα contacts (<8 Å, |i−j|>4) count long-range residue pairs in spatial proximity — high for tightly packed folds, near zero for rods or random coil. The bounding-box extents give the protein's footprint along x, y, z in Å.

SASA measures how much of the protein is reachable by solvent. It is computed by rolling a water-sized probe over the atomic surface and summing the exposed area (Å²). Per-residue SASA distinguishes core (buried, low SASA) from surface (exposed, high SASA) residues; total SASA is a whole-molecule size measure.

Plot images: a contact map (which residues are close in 3D, as an N×N binary image), a Ramachandran scatter (backbone torsion angles, revealing secondary-structure composition at a glance), and — for AlphaFold structures — a PAE heatmap (pairwise prediction confidence).

— Structural neighborhood —

A 3Di character summarizes, for each residue, the relative orientation of the Cα frame of its nearest spatial neighbor. Because it encodes fold topology rather than chemistry, 3Di alignments detect remote structural similarity that sequence alignment misses.

The Foldseek neighbor list gives the closest experimentally determined structures in the PDB, ranked by structural alignment. TM-score near 1 means near-identical fold; near 0.3 means only rough topology match. This is how one finds what a novel AlphaFold prediction most resembles in the solved-structure universe.

— Confidence and disorder —

For AlphaFold models, the B-factor field carries pLDDT — the model's own estimate of local accuracy on a 0–100 scale. Regions with pLDDT<50 should be treated as essentially unmodeled; they often correspond to intrinsically disordered segments.

Crystallographic B-factors measure how much each atom's electron density is smeared out, in Å². They rise in mobile loops and surface residues and fall in the buried interior. In AlphaFold models this column is repurposed to hold pLDDT instead.

Predicted Aligned Error (PAE) is an AlphaFold confidence matrix: entry (i, j) is the expected error in the position of residue j, in ångströms, when the prediction is superimposed on the true structure at residue i. Low PAE within a block of residues means that block is internally rigid and well-predicted; high PAE between two blocks means their relative placement is uncertain even if each block individually is confident.